Protein AF-A0A0R3R0D7-F1 (afdb_monomer_lite)

Sequence (125 aa):
MPSEALVPMPVLPQSGAIIVGPGAKKEAQLLGLGLVKLRSKQKDWLADAKKYAKEQSIKQVLLRQTLAHQQNQQKVAMYAQALSLMARVYIGSISFEVREEMIKNAFGVFGPIKSINMSWDAVTG

Secondary structure (DSSP, 8-state):
-PPPP-PPPP-PPP-S--PPPTT-HHHHHHTTTTPPPPPHHHHHHHHHHHHHHHHHHHHHHHHHHHHHHHHHHHHHHHHHHHHHHHT-----S--TT--HHHHHHHHGGGS----------TTT-

pLDDT: mean 82.54, std 12.94, range [49.66, 97.19]

Structure (mmCIF, N/CA/C/O backbone):
data_AF-A0A0R3R0D7-F1
#
_entry.id   AF-A0A0R3R0D7-F1
#
loop_
_atom_site.group_PDB
_atom_site.id
_atom_site.type_symbol
_atom_site.label_atom_id
_atom_site.label_alt_id
_atom_site.label_comp_id
_atom_site.label_asym_id
_atom_site.label_entity_id
_atom_site.label_seq_id
_atom_site.pdbx_PDB_ins_code
_atom_site.Cartn_x
_atom_site.Cartn_y
_atom_site.Cartn_z
_atom_site.occupancy
_atom_site.B_iso_or_equiv
_atom_site.auth_seq_id
_atom_site.auth_comp_id
_atom_site.auth_asym_id
_atom_site.auth_atom_id
_atom_site.pdbx_PDB_model_num
ATOM 1 N N . MET A 1 1 ? -2.205 -26.852 -87.633 1.00 49.66 1 MET A N 1
ATOM 2 C CA . MET A 1 1 ? -1.108 -26.142 -86.943 1.00 49.66 1 MET A CA 1
ATOM 3 C C . MET A 1 1 ? -1.154 -26.559 -85.476 1.00 49.66 1 MET A C 1
ATOM 5 O O . MET A 1 1 ? -2.224 -26.403 -84.898 1.00 49.66 1 MET A O 1
ATOM 9 N N . PRO A 1 2 ? -0.114 -27.189 -84.904 1.00 49.69 2 PRO A N 1
ATOM 10 C CA . PRO A 1 2 ? -0.152 -27.682 -83.527 1.00 49.69 2 PRO A CA 1
ATOM 11 C C . PRO A 1 2 ? 0.032 -26.531 -82.522 1.00 49.69 2 PRO A C 1
ATOM 13 O O . PRO A 1 2 ? 0.769 -25.587 -82.788 1.00 49.69 2 PRO A O 1
ATOM 16 N N . SER A 1 3 ? -0.669 -26.612 -81.389 1.00 58.59 3 SER A N 1
ATOM 17 C CA . SER A 1 3 ? -0.604 -25.656 -80.276 1.00 58.59 3 SER A CA 1
ATOM 18 C C . SER A 1 3 ? 0.716 -25.810 -79.520 1.00 58.59 3 SER A C 1
ATOM 20 O O . SER A 1 3 ? 1.000 -26.893 -79.010 1.00 58.59 3 SER A O 1
ATOM 22 N N . GLU A 1 4 ? 1.503 -24.737 -79.418 1.00 57.84 4 GLU A N 1
ATOM 23 C CA . GLU A 1 4 ? 2.690 -24.672 -78.557 1.00 57.84 4 GLU A CA 1
ATOM 24 C C . GLU A 1 4 ? 2.282 -24.862 -77.089 1.00 57.84 4 GLU A C 1
ATOM 26 O O . GLU A 1 4 ? 1.503 -24.088 -76.533 1.00 57.84 4 GLU A O 1
ATOM 31 N N . ALA A 1 5 ? 2.780 -25.923 -76.457 1.00 61.34 5 ALA A N 1
ATOM 32 C CA . ALA A 1 5 ? 2.612 -26.138 -75.029 1.00 61.34 5 ALA A CA 1
ATOM 33 C C . ALA A 1 5 ? 3.534 -25.181 -74.254 1.00 61.34 5 ALA A C 1
ATOM 35 O O . ALA A 1 5 ? 4.751 -25.210 -74.435 1.00 61.34 5 ALA A O 1
ATOM 36 N N . LEU A 1 6 ? 2.964 -24.351 -73.372 1.00 64.06 6 LEU A N 1
ATOM 37 C CA . LEU A 1 6 ? 3.726 -23.535 -72.422 1.00 64.06 6 LEU A CA 1
ATOM 38 C C . LEU A 1 6 ? 4.453 -24.448 -71.429 1.00 64.06 6 LEU A C 1
ATOM 40 O O . LEU A 1 6 ? 3.852 -24.970 -70.490 1.00 64.06 6 LEU A O 1
ATOM 44 N N . VAL A 1 7 ? 5.757 -24.622 -71.624 1.00 65.75 7 VAL A N 1
ATOM 45 C CA . VAL A 1 7 ? 6.623 -25.282 -70.646 1.00 65.75 7 VAL A CA 1
ATOM 46 C C . VAL A 1 7 ? 6.957 -24.262 -69.549 1.00 65.75 7 VAL A C 1
ATOM 48 O O . VAL A 1 7 ? 7.562 -23.231 -69.855 1.00 65.75 7 VAL A O 1
ATOM 51 N N . PRO A 1 8 ? 6.571 -24.491 -68.279 1.00 68.12 8 PRO A N 1
ATOM 52 C CA . PRO A 1 8 ? 6.941 -23.594 -67.192 1.00 68.12 8 PRO A CA 1
ATOM 53 C C . PRO A 1 8 ? 8.464 -23.592 -67.022 1.00 68.12 8 PRO A C 1
ATOM 55 O O . PRO A 1 8 ? 9.102 -24.645 -66.990 1.00 68.12 8 PRO A O 1
ATOM 58 N N . MET A 1 9 ? 9.051 -22.396 -66.935 1.00 72.31 9 MET A N 1
ATOM 59 C CA . MET A 1 9 ? 10.497 -22.238 -66.801 1.00 72.31 9 MET A CA 1
ATOM 60 C C . MET A 1 9 ? 10.989 -22.904 -65.498 1.00 72.31 9 MET A C 1
ATOM 62 O O . MET A 1 9 ? 10.406 -22.656 -64.438 1.00 72.31 9 MET A O 1
ATOM 66 N N . PRO A 1 10 ? 12.065 -23.715 -65.531 1.00 71.06 10 PRO A N 1
ATOM 67 C CA . PRO A 1 10 ? 12.638 -24.294 -64.322 1.00 71.06 10 PRO A CA 1
ATOM 68 C C . PRO A 1 10 ? 13.172 -23.194 -63.396 1.00 71.06 10 PRO A C 1
ATOM 70 O O . PRO A 1 10 ? 13.927 -22.322 -63.831 1.00 71.06 10 PRO A O 1
ATOM 73 N N . VAL A 1 11 ? 12.822 -23.252 -62.108 1.00 70.12 11 VAL A N 1
ATOM 74 C CA . VAL A 1 11 ? 13.397 -22.366 -61.087 1.00 70.12 11 VAL A CA 1
ATOM 75 C C . VAL A 1 11 ? 14.827 -22.824 -60.816 1.00 70.12 11 VAL A C 1
ATOM 77 O O . VAL A 1 11 ? 15.061 -23.788 -60.090 1.00 70.12 11 VAL A O 1
ATOM 80 N N . LEU A 1 12 ? 15.791 -22.155 -61.444 1.00 76.69 12 LEU A N 1
ATOM 81 C CA . LEU A 1 12 ? 17.206 -22.424 -61.219 1.00 76.69 12 LEU A CA 1
ATOM 82 C C . LEU A 1 12 ? 17.643 -21.852 -59.860 1.00 76.69 12 LEU A C 1
ATOM 84 O O . LEU A 1 12 ? 17.204 -20.759 -59.489 1.00 76.69 12 LEU A O 1
ATOM 88 N N . PRO A 1 13 ? 18.522 -22.547 -59.115 1.00 72.12 13 PRO A N 1
ATOM 89 C CA . PRO A 1 13 ? 19.100 -21.999 -57.897 1.00 72.12 13 PRO A CA 1
ATOM 90 C C . PRO A 1 13 ? 19.887 -20.733 -58.242 1.00 72.12 13 PRO A C 1
ATOM 92 O O . PRO A 1 13 ? 20.776 -20.746 -59.096 1.00 72.12 13 PRO A O 1
ATOM 95 N N . GLN A 1 14 ? 19.542 -19.624 -57.591 1.00 69.75 14 GLN A N 1
ATOM 96 C CA . GLN A 1 14 ? 20.222 -18.356 -57.813 1.00 69.75 14 GLN A CA 1
ATOM 97 C C . GLN A 1 14 ? 21.687 -18.476 -57.376 1.00 69.75 14 GLN A C 1
ATOM 99 O O . GLN A 1 14 ? 21.980 -18.745 -56.213 1.00 69.75 14 GLN A O 1
ATOM 104 N N . SER A 1 15 ? 22.602 -18.256 -58.318 1.00 71.94 15 SER A N 1
ATOM 105 C CA . SER A 1 15 ? 24.044 -18.226 -58.0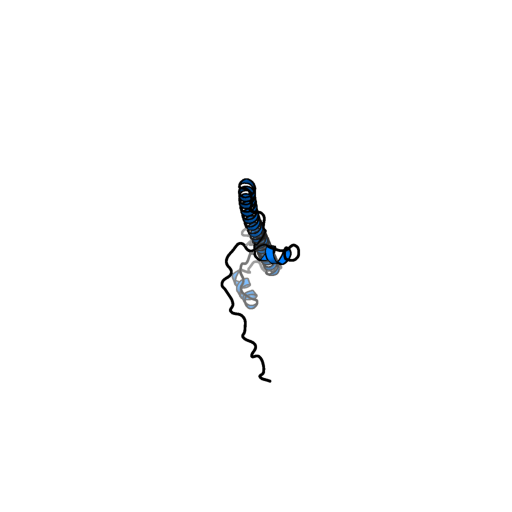78 1.00 71.94 15 SER A CA 1
ATOM 106 C C . SER A 1 15 ? 24.565 -16.814 -58.336 1.00 71.94 15 SER A C 1
ATOM 108 O O . SER A 1 15 ? 24.322 -16.248 -59.402 1.00 71.94 15 SER A O 1
ATOM 110 N N . GLY A 1 16 ? 25.250 -16.225 -57.352 1.00 69.88 16 GLY A N 1
ATOM 111 C CA . GLY A 1 16 ? 25.844 -14.887 -57.444 1.00 69.88 16 GLY A CA 1
ATOM 112 C C . GLY A 1 16 ? 25.332 -13.890 -56.401 1.00 69.88 16 GLY A C 1
ATOM 113 O O . GLY A 1 16 ? 24.434 -14.173 -55.609 1.00 69.88 16 GLY A O 1
ATOM 114 N N . ALA A 1 17 ? 25.945 -12.706 -56.374 1.00 66.81 17 ALA A N 1
ATOM 115 C CA . ALA A 1 17 ? 25.581 -11.651 -55.434 1.00 66.81 17 ALA A CA 1
ATOM 116 C C . ALA A 1 17 ? 24.242 -11.001 -55.825 1.00 66.81 17 ALA A C 1
ATOM 118 O O . ALA A 1 17 ? 24.078 -10.518 -56.944 1.00 66.81 17 ALA A O 1
ATOM 119 N N . ILE A 1 18 ? 23.297 -10.949 -54.884 1.00 69.75 18 ILE A N 1
ATOM 120 C CA . ILE A 1 18 ? 22.022 -10.245 -55.053 1.00 69.75 18 ILE A CA 1
ATOM 121 C C . ILE A 1 18 ? 22.280 -8.740 -54.925 1.00 69.75 18 ILE A C 1
ATOM 123 O O . ILE A 1 18 ? 22.661 -8.257 -53.858 1.00 69.75 18 ILE A O 1
ATOM 127 N N . ILE A 1 19 ? 22.073 -7.997 -56.014 1.00 72.25 19 ILE A N 1
ATOM 128 C CA . ILE A 1 19 ? 22.232 -6.540 -56.048 1.00 72.25 19 ILE A CA 1
ATOM 129 C C . ILE A 1 19 ? 20.854 -5.893 -55.945 1.00 72.25 19 ILE A C 1
ATOM 131 O O . ILE A 1 19 ? 19.948 -6.187 -56.722 1.00 72.25 19 ILE A O 1
ATOM 135 N N . VAL A 1 20 ? 20.697 -4.988 -54.983 1.00 74.75 20 VAL A N 1
ATOM 136 C CA . VAL A 1 20 ? 19.443 -4.270 -54.765 1.00 74.75 20 VAL A CA 1
ATOM 137 C C . VAL A 1 20 ? 19.339 -3.098 -55.741 1.00 74.75 20 VAL A C 1
ATOM 139 O O . VAL A 1 20 ? 20.165 -2.185 -55.709 1.00 74.75 20 VAL A O 1
ATOM 142 N N . GLY A 1 21 ? 18.309 -3.092 -56.588 1.00 72.75 21 GLY A N 1
ATOM 143 C CA . GLY A 1 21 ? 18.030 -1.969 -57.485 1.00 72.75 21 GLY A CA 1
ATOM 144 C C . GLY A 1 21 ? 17.575 -0.696 -56.740 1.00 72.75 21 GLY A C 1
ATOM 145 O O . GLY A 1 21 ? 17.087 -0.779 -55.609 1.00 72.75 21 GLY A O 1
ATOM 146 N N . PRO A 1 22 ? 17.659 0.499 -57.363 1.00 70.88 22 PRO A N 1
ATOM 147 C CA . PRO A 1 22 ? 17.327 1.781 -56.726 1.00 70.88 22 PRO A CA 1
ATOM 148 C C . PRO A 1 22 ? 15.916 1.882 -56.117 1.00 70.88 22 PRO A C 1
ATOM 150 O O . PRO A 1 22 ? 15.733 2.646 -55.170 1.00 70.88 22 PRO A O 1
ATOM 153 N N . GLY A 1 23 ? 14.948 1.107 -56.623 1.00 68.94 23 GLY A N 1
ATOM 154 C CA . GLY A 1 23 ? 13.559 1.068 -56.143 1.00 68.94 23 GLY A CA 1
ATOM 155 C C . GLY A 1 23 ? 13.287 0.095 -54.988 1.00 68.94 23 GLY A C 1
ATOM 156 O O . GLY A 1 23 ? 12.290 0.250 -54.294 1.00 68.94 23 GLY A O 1
ATOM 157 N N . ALA A 1 24 ? 14.183 -0.860 -54.718 1.00 68.31 24 ALA A N 1
ATOM 158 C CA . ALA A 1 24 ? 13.963 -1.911 -53.718 1.00 68.31 24 ALA A CA 1
ATOM 159 C C . ALA A 1 24 ? 14.556 -1.579 -52.336 1.00 68.31 24 ALA A C 1
ATOM 161 O O . ALA A 1 24 ? 14.601 -2.431 -51.457 1.00 68.31 24 ALA A O 1
ATOM 162 N N . LYS A 1 25 ? 15.005 -0.336 -52.103 1.00 64.50 25 LYS A N 1
ATOM 163 C CA . LYS A 1 25 ? 15.741 0.049 -50.884 1.00 64.50 25 LYS A CA 1
ATOM 164 C C . LYS A 1 25 ? 14.968 -0.207 -49.586 1.00 64.50 25 LYS A C 1
ATOM 166 O O . LYS A 1 25 ? 15.581 -0.630 -48.618 1.00 64.50 25 LYS A O 1
ATOM 171 N N . LYS A 1 26 ? 13.649 0.027 -49.554 1.00 63.38 26 LYS A N 1
ATOM 172 C CA . LYS A 1 26 ? 12.826 -0.184 -48.345 1.00 63.38 26 LYS A CA 1
ATOM 173 C C . LYS A 1 26 ? 12.644 -1.668 -48.017 1.00 63.38 26 LYS A C 1
ATOM 175 O O . LYS A 1 26 ? 12.854 -2.067 -46.877 1.00 63.38 26 LYS A O 1
ATOM 180 N N . GLU A 1 27 ? 12.295 -2.477 -49.014 1.00 65.25 27 GLU A N 1
ATOM 181 C CA . GLU A 1 27 ? 12.102 -3.923 -48.843 1.00 65.25 27 GLU A CA 1
ATOM 182 C C . GLU A 1 27 ? 13.429 -4.637 -48.583 1.00 65.25 27 GLU A C 1
ATOM 184 O O . GLU A 1 27 ? 13.528 -5.472 -47.691 1.00 65.25 27 GLU A O 1
ATOM 189 N N . ALA A 1 28 ? 14.490 -4.230 -49.277 1.00 64.06 28 ALA A N 1
ATOM 190 C CA . ALA A 1 28 ? 15.832 -4.729 -49.034 1.00 64.06 28 ALA A CA 1
ATOM 191 C C . ALA A 1 28 ? 16.332 -4.377 -47.630 1.00 64.06 28 ALA A C 1
ATOM 193 O O . ALA A 1 28 ? 16.881 -5.241 -46.957 1.00 64.06 28 ALA A O 1
ATOM 194 N N . GLN A 1 29 ? 16.075 -3.162 -47.138 1.00 63.78 29 GLN A N 1
ATOM 195 C CA . GLN A 1 29 ? 16.440 -2.770 -45.777 1.00 63.78 29 GLN A CA 1
ATOM 196 C C . GLN A 1 29 ? 15.701 -3.600 -44.715 1.00 63.78 29 GLN A C 1
ATOM 198 O O . GLN A 1 29 ? 16.302 -3.957 -43.702 1.00 63.78 29 GLN A O 1
ATOM 203 N N . LEU A 1 30 ? 14.436 -3.953 -44.969 1.00 64.69 30 LEU A N 1
ATOM 204 C CA . LEU A 1 30 ? 13.647 -4.856 -44.124 1.00 64.69 30 LEU A CA 1
ATOM 205 C C . LEU A 1 30 ? 14.197 -6.294 -44.147 1.00 64.69 30 LEU A C 1
ATOM 207 O O . LEU A 1 30 ? 14.253 -6.952 -43.113 1.00 64.69 30 LEU A O 1
ATOM 211 N N . LEU A 1 31 ? 14.671 -6.746 -45.311 1.00 67.75 31 LEU A N 1
ATOM 212 C CA . LEU A 1 31 ? 15.347 -8.033 -45.524 1.00 67.75 31 LEU A CA 1
ATOM 213 C C . LEU A 1 31 ? 16.833 -8.019 -45.108 1.00 67.75 31 LEU A C 1
ATOM 215 O O . LEU A 1 31 ? 17.548 -8.998 -45.313 1.00 67.75 31 LEU A O 1
ATOM 219 N N . GLY A 1 32 ? 17.327 -6.912 -44.544 1.00 66.00 32 GLY A N 1
ATOM 220 C CA . GLY A 1 32 ? 18.726 -6.736 -44.142 1.00 66.00 32 GLY A CA 1
ATOM 221 C C . GLY A 1 32 ? 19.726 -6.579 -45.299 1.00 66.00 32 GLY A C 1
ATOM 222 O O . GLY A 1 32 ? 20.928 -6.444 -45.064 1.00 66.00 32 GLY A O 1
ATOM 223 N N . LEU A 1 33 ? 19.249 -6.552 -46.542 1.00 66.31 33 LEU A N 1
ATOM 224 C CA . LEU A 1 33 ? 20.027 -6.332 -47.755 1.00 66.31 33 LEU A CA 1
ATOM 225 C C . LEU A 1 33 ? 20.319 -4.830 -47.927 1.00 66.31 33 LEU A C 1
ATOM 227 O O . LEU A 1 33 ? 19.419 -4.003 -48.046 1.00 66.31 33 LEU A O 1
ATOM 231 N N . GLY A 1 34 ? 21.602 -4.458 -47.941 1.00 63.00 34 GLY A N 1
ATOM 232 C CA . GLY A 1 34 ? 22.033 -3.064 -48.127 1.00 63.00 34 GLY A CA 1
ATOM 233 C C . GLY A 1 34 ? 22.115 -2.222 -46.847 1.00 63.00 34 GLY A C 1
ATOM 234 O O . GLY A 1 34 ? 22.386 -1.024 -46.923 1.00 63.00 34 GLY A O 1
ATOM 235 N N . LEU A 1 35 ? 21.941 -2.824 -45.664 1.00 63.78 35 LEU A N 1
ATOM 236 C CA . LEU A 1 35 ? 22.294 -2.161 -44.409 1.00 63.78 35 LEU A CA 1
ATOM 237 C C . LEU A 1 35 ? 23.815 -1.976 -44.326 1.00 63.78 35 LEU A C 1
ATOM 239 O O . LEU A 1 35 ? 24.587 -2.926 -44.475 1.00 63.78 35 LEU A O 1
ATOM 243 N N . VAL A 1 36 ? 24.251 -0.743 -44.056 1.00 70.50 36 VAL A N 1
ATOM 244 C CA . VAL A 1 36 ? 25.668 -0.443 -43.826 1.00 70.50 36 VAL A CA 1
ATOM 245 C C . VAL A 1 36 ? 26.142 -1.254 -42.622 1.00 70.50 36 VAL A C 1
ATOM 247 O O . VAL A 1 36 ? 25.601 -1.128 -41.521 1.00 70.50 36 VAL A O 1
ATOM 250 N N . LYS A 1 37 ? 27.165 -2.093 -42.8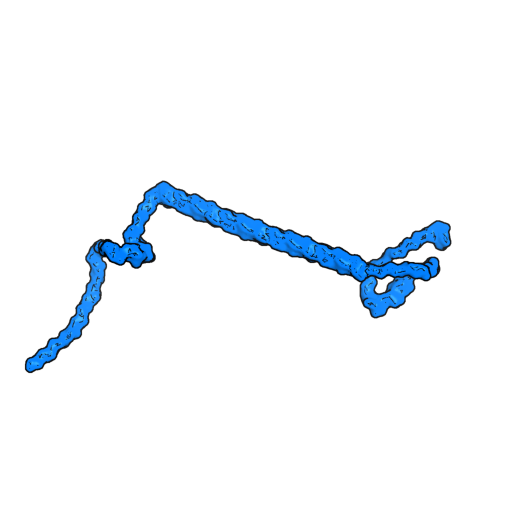21 1.00 76.12 37 LYS A N 1
ATOM 251 C CA . LYS A 1 37 ? 27.795 -2.827 -41.720 1.00 76.12 37 LYS A CA 1
ATOM 252 C C . LYS A 1 37 ? 28.336 -1.818 -40.709 1.00 76.12 37 LYS A C 1
ATOM 254 O O . LYS A 1 37 ? 29.135 -0.951 -41.061 1.00 76.12 37 LYS A O 1
ATOM 259 N N . LEU A 1 38 ? 27.909 -1.940 -39.453 1.00 75.81 38 LEU A N 1
ATOM 260 C CA . LEU A 1 38 ? 28.397 -1.066 -38.389 1.00 75.81 38 LEU A CA 1
ATOM 261 C C . LEU A 1 38 ? 29.918 -1.207 -38.251 1.00 75.81 38 LEU A C 1
ATOM 263 O O . LEU A 1 38 ? 30.439 -2.324 -38.150 1.00 75.81 38 LEU A O 1
ATOM 267 N N . ARG A 1 39 ? 30.614 -0.066 -38.189 1.00 84.50 39 ARG A N 1
ATOM 268 C CA . ARG A 1 39 ? 32.028 0.002 -37.787 1.00 84.50 39 ARG A CA 1
ATOM 269 C C . ARG A 1 39 ? 32.172 -0.471 -36.337 1.00 84.50 39 ARG A C 1
ATOM 271 O O . ARG A 1 39 ? 31.207 -0.373 -35.580 1.00 84.50 39 ARG A O 1
ATOM 278 N N . SER A 1 40 ? 33.354 -0.945 -35.933 1.00 88.44 40 SER A N 1
ATOM 279 C CA . SER A 1 40 ? 33.589 -1.477 -34.572 1.00 88.44 40 SER A CA 1
ATOM 280 C C . SER A 1 40 ? 33.084 -0.525 -33.484 1.00 88.44 40 SER A C 1
ATOM 282 O O . SER A 1 40 ? 32.187 -0.885 -32.733 1.00 88.44 40 SER A O 1
ATOM 284 N N . LYS A 1 41 ? 33.500 0.745 -33.541 1.00 92.31 41 LYS A N 1
ATOM 285 C CA . LYS A 1 41 ? 33.076 1.794 -32.602 1.00 92.31 41 LYS A CA 1
ATOM 286 C C . LYS A 1 41 ? 31.553 1.971 -32.512 1.00 92.31 41 LYS A C 1
ATOM 288 O O . LYS A 1 41 ? 31.022 2.250 -31.446 1.00 92.31 41 LYS A O 1
ATOM 293 N N . GLN A 1 42 ? 30.834 1.813 -33.628 1.00 88.62 42 GLN A N 1
ATOM 294 C CA . GLN A 1 42 ? 29.370 1.932 -33.641 1.00 88.62 42 GLN A CA 1
ATOM 295 C C . GLN A 1 42 ? 28.694 0.712 -33.003 1.00 88.62 42 GLN A C 1
ATOM 297 O O . GLN A 1 42 ? 27.611 0.848 -32.441 1.00 88.62 42 GLN A O 1
ATOM 302 N N . LYS A 1 43 ? 29.316 -0.473 -33.082 1.00 90.12 43 LYS A N 1
ATOM 303 C CA . LYS A 1 43 ? 28.839 -1.665 -32.371 1.00 90.12 43 LYS A CA 1
ATOM 304 C C . LYS A 1 43 ? 29.007 -1.502 -30.864 1.00 90.12 43 LYS A C 1
ATOM 306 O O . LYS A 1 43 ? 28.072 -1.828 -30.140 1.00 90.12 43 LYS A O 1
ATOM 311 N N . ASP A 1 44 ? 30.135 -0.945 -30.428 1.00 93.56 44 ASP A N 1
ATOM 312 C CA . ASP A 1 44 ? 30.413 -0.696 -29.009 1.00 93.56 44 ASP A CA 1
ATOM 313 C C . ASP A 1 44 ? 29.399 0.300 -28.429 1.00 93.56 44 ASP A C 1
ATOM 315 O O . ASP A 1 44 ? 28.699 -0.010 -27.469 1.00 93.56 44 ASP A O 1
ATOM 319 N N . TRP A 1 45 ? 29.181 1.433 -29.108 1.00 93.00 45 TRP A N 1
ATOM 320 C CA . TRP A 1 45 ? 28.151 2.404 -28.717 1.00 93.00 45 TRP A CA 1
ATOM 321 C C . TRP A 1 45 ? 26.743 1.809 -28.671 1.00 93.00 45 TRP A C 1
ATOM 323 O O . TRP A 1 45 ? 25.953 2.141 -27.789 1.00 93.00 45 TRP A O 1
ATOM 333 N N . LEU A 1 46 ? 26.407 0.924 -29.614 1.00 92.56 46 LEU A N 1
ATOM 334 C CA . LEU A 1 46 ? 25.115 0.244 -29.611 1.00 92.56 46 LEU A CA 1
ATOM 335 C C . LEU A 1 46 ? 24.989 -0.718 -28.422 1.00 92.56 46 LEU A C 1
ATOM 337 O O . LEU A 1 46 ? 23.901 -0.844 -27.858 1.00 92.56 46 LEU A O 1
ATOM 341 N N . ALA A 1 47 ? 26.068 -1.407 -28.049 1.00 94.25 47 ALA A N 1
ATOM 342 C CA . ALA A 1 47 ? 26.091 -2.285 -26.886 1.00 94.25 47 ALA A CA 1
ATOM 343 C C . ALA A 1 47 ? 25.884 -1.485 -25.591 1.00 94.25 47 ALA A C 1
ATOM 345 O O . ALA A 1 47 ? 25.014 -1.844 -24.793 1.00 94.25 47 ALA A O 1
ATOM 346 N N . ASP A 1 48 ? 26.586 -0.361 -25.442 1.00 96.00 48 ASP A N 1
ATOM 347 C CA . ASP A 1 48 ? 26.454 0.541 -24.295 1.00 96.00 48 ASP A CA 1
ATOM 348 C C . ASP A 1 48 ? 25.047 1.136 -24.202 1.00 96.00 48 ASP A C 1
ATOM 350 O O . ASP A 1 48 ? 24.409 1.076 -23.150 1.00 96.00 48 ASP A O 1
ATOM 354 N N . ALA A 1 49 ? 24.507 1.629 -25.320 1.00 96.38 49 ALA A N 1
ATOM 355 C CA . ALA A 1 49 ? 23.154 2.173 -25.373 1.00 96.38 49 ALA A CA 1
ATOM 356 C C . ALA A 1 49 ? 22.099 1.120 -24.998 1.00 96.38 49 ALA A C 1
ATOM 358 O O . ALA A 1 49 ? 21.173 1.408 -24.240 1.00 96.38 49 ALA A O 1
ATOM 359 N N . LYS A 1 50 ? 22.248 -0.125 -25.476 1.00 96.38 50 LYS A N 1
ATOM 360 C CA . LYS A 1 50 ? 21.355 -1.236 -25.108 1.00 96.38 50 LYS A CA 1
ATOM 361 C C . LYS A 1 50 ? 21.452 -1.578 -23.626 1.00 96.38 50 LYS A C 1
ATOM 363 O O . LYS A 1 50 ? 20.422 -1.835 -23.004 1.00 96.38 50 LYS A O 1
ATOM 368 N N . LYS A 1 51 ? 22.663 -1.607 -23.065 1.00 97.06 51 LYS A N 1
ATOM 369 C CA . LYS A 1 51 ? 22.881 -1.857 -21.636 1.00 97.06 51 LYS A CA 1
ATOM 370 C C . LYS A 1 51 ? 22.209 -0.771 -20.796 1.00 97.06 51 LYS A C 1
ATOM 372 O O . LYS A 1 51 ? 21.390 -1.095 -19.941 1.00 97.06 51 LYS A O 1
ATOM 377 N N . TYR A 1 52 ? 22.463 0.496 -21.121 1.00 97.00 52 TYR A N 1
ATOM 378 C CA . TYR A 1 52 ? 21.858 1.636 -20.439 1.00 97.00 52 TYR A CA 1
ATOM 379 C C . TYR A 1 52 ? 20.328 1.608 -20.519 1.00 97.00 52 TYR A C 1
ATOM 381 O O . TYR A 1 52 ? 19.654 1.735 -19.500 1.00 97.00 52 TYR A O 1
ATOM 389 N N . ALA A 1 53 ? 19.764 1.372 -21.708 1.00 97.19 53 ALA A N 1
ATOM 390 C CA . ALA A 1 53 ? 18.317 1.299 -21.891 1.00 97.19 53 ALA A CA 1
ATOM 391 C C . ALA A 1 53 ? 17.679 0.205 -21.016 1.00 97.19 53 ALA A C 1
ATOM 393 O O . ALA A 1 53 ? 16.644 0.441 -20.389 1.00 97.19 53 ALA A O 1
ATOM 394 N N . LYS A 1 54 ? 18.317 -0.970 -20.914 1.00 96.50 54 LYS A N 1
ATOM 395 C CA . LYS A 1 54 ? 17.866 -2.044 -20.017 1.00 96.50 54 LYS A CA 1
ATOM 396 C C . LYS A 1 54 ? 17.910 -1.606 -18.557 1.00 96.50 54 LYS A C 1
ATOM 398 O O . LYS A 1 54 ? 16.893 -1.706 -17.875 1.00 96.50 54 LYS A O 1
ATOM 403 N N . GLU A 1 55 ? 19.041 -1.087 -18.089 1.00 96.00 55 GLU A N 1
ATOM 404 C CA . GLU A 1 55 ? 19.207 -0.644 -16.699 1.00 96.00 55 GLU A CA 1
ATOM 405 C C . GLU A 1 55 ? 18.190 0.440 -16.314 1.00 96.00 55 GLU A C 1
ATOM 407 O O . GLU A 1 55 ? 17.568 0.355 -15.253 1.00 96.00 55 GLU A O 1
ATOM 412 N N . GLN A 1 56 ? 17.947 1.412 -17.201 1.00 96.62 56 GLN A N 1
ATOM 413 C CA . GLN A 1 56 ? 16.920 2.435 -16.995 1.00 96.62 56 GLN A CA 1
ATOM 414 C C . GLN A 1 56 ? 15.517 1.835 -16.922 1.00 96.62 56 GLN A C 1
ATOM 416 O O . GLN A 1 56 ? 14.755 2.188 -16.022 1.00 96.62 56 GLN A O 1
ATOM 421 N N . SER A 1 57 ? 15.179 0.905 -17.823 1.00 97.00 57 SER A N 1
ATOM 422 C CA . SER A 1 57 ? 13.858 0.268 -17.822 1.00 97.00 57 SER A CA 1
ATOM 423 C C . SER A 1 57 ? 13.598 -0.505 -16.525 1.00 97.00 57 SER A C 1
ATOM 425 O O . SER A 1 57 ? 12.547 -0.332 -15.910 1.00 97.00 57 SER A O 1
ATOM 427 N N . ILE A 1 58 ? 14.585 -1.270 -16.043 1.00 96.62 58 ILE A N 1
ATOM 428 C CA . ILE A 1 58 ? 14.493 -2.023 -14.786 1.00 96.62 58 ILE A CA 1
ATOM 429 C C . ILE A 1 58 ? 14.317 -1.058 -13.612 1.00 96.62 58 ILE A C 1
ATOM 431 O O . ILE A 1 58 ? 13.403 -1.225 -12.804 1.00 96.62 58 ILE A O 1
ATOM 435 N N . LYS A 1 59 ? 15.149 -0.012 -13.541 1.00 96.19 59 LYS A N 1
ATOM 436 C CA . LYS A 1 59 ? 15.085 0.989 -12.470 1.00 96.19 59 LYS A CA 1
ATOM 437 C C . LYS A 1 59 ? 13.729 1.690 -12.430 1.00 96.19 59 LYS A C 1
ATOM 439 O O . LYS A 1 59 ? 13.167 1.878 -11.354 1.00 96.19 59 LYS A O 1
ATOM 444 N N . GLN A 1 60 ? 13.195 2.068 -13.589 1.00 96.31 60 GLN A N 1
ATOM 445 C CA . GLN A 1 60 ? 11.915 2.759 -13.676 1.00 96.31 60 GLN A CA 1
ATOM 446 C C . GLN A 1 60 ? 10.746 1.856 -13.268 1.00 96.31 60 GLN A C 1
ATOM 448 O O . GLN A 1 60 ? 9.860 2.307 -12.541 1.00 96.31 60 GLN A O 1
ATOM 453 N N . VAL A 1 61 ? 10.743 0.594 -13.706 1.00 96.81 61 VAL A N 1
ATOM 454 C CA . VAL A 1 61 ? 9.716 -0.384 -13.317 1.00 96.81 61 VAL A CA 1
ATOM 455 C C . VAL A 1 61 ? 9.759 -0.631 -11.813 1.00 96.81 61 VAL A C 1
ATOM 457 O O . VAL A 1 61 ? 8.723 -0.534 -11.158 1.00 96.81 61 VAL A O 1
ATOM 460 N N . LEU A 1 62 ? 10.951 -0.851 -11.253 1.00 96.62 62 LEU A N 1
ATOM 461 C CA . LEU A 1 62 ? 11.117 -1.066 -9.819 1.00 96.62 62 LEU A CA 1
ATOM 462 C C . LEU A 1 62 ? 10.655 0.150 -9.008 1.00 96.62 62 LEU A C 1
ATOM 464 O O . LEU A 1 62 ? 9.898 -0.003 -8.057 1.00 96.62 62 LEU A O 1
ATOM 468 N N . LEU A 1 63 ? 11.042 1.366 -9.410 1.00 96.62 63 LEU A N 1
ATOM 469 C CA . LEU A 1 63 ? 10.605 2.592 -8.739 1.00 96.62 63 LEU A CA 1
ATOM 470 C C . LEU A 1 63 ? 9.077 2.714 -8.735 1.00 96.62 63 LEU A C 1
ATOM 472 O O . LEU A 1 63 ? 8.484 2.997 -7.697 1.00 96.62 63 LEU A O 1
ATOM 476 N N . ARG A 1 64 ? 8.429 2.470 -9.881 1.00 95.75 64 ARG A N 1
ATOM 477 C CA . ARG A 1 64 ? 6.963 2.497 -9.986 1.00 95.75 64 ARG A CA 1
ATOM 478 C C . ARG A 1 64 ? 6.313 1.444 -9.094 1.00 95.75 64 ARG A C 1
ATOM 480 O O . ARG A 1 64 ? 5.321 1.751 -8.439 1.00 95.75 64 ARG A O 1
ATOM 487 N N . GLN A 1 65 ? 6.880 0.241 -9.034 1.00 94.19 65 GLN A N 1
ATOM 488 C CA . GLN A 1 65 ? 6.392 -0.829 -8.168 1.00 94.19 65 GLN A CA 1
ATOM 489 C C . GLN A 1 65 ? 6.517 -0.454 -6.685 1.00 94.19 65 GLN A C 1
ATOM 491 O O . GLN A 1 65 ? 5.549 -0.601 -5.940 1.00 94.19 65 GLN A O 1
ATOM 496 N N . THR A 1 66 ? 7.661 0.093 -6.265 1.00 94.69 66 THR A N 1
ATOM 497 C CA . THR A 1 66 ? 7.885 0.548 -4.885 1.00 94.69 66 THR A CA 1
ATOM 498 C C . THR A 1 66 ? 6.925 1.671 -4.499 1.00 94.69 66 THR A C 1
ATOM 500 O O . THR A 1 66 ? 6.311 1.610 -3.436 1.00 94.69 66 THR A O 1
ATOM 503 N N . LEU A 1 67 ? 6.740 2.669 -5.369 1.00 94.81 67 LEU A N 1
ATOM 504 C CA . LEU A 1 67 ? 5.812 3.776 -5.123 1.00 94.81 67 LEU A CA 1
ATOM 505 C C . LEU A 1 67 ? 4.364 3.289 -5.016 1.00 94.81 67 LEU A C 1
ATOM 507 O O . LEU A 1 67 ? 3.655 3.682 -4.092 1.00 94.81 67 LEU A O 1
ATOM 511 N N . ALA A 1 68 ? 3.930 2.403 -5.915 1.00 94.31 68 ALA A N 1
ATOM 512 C CA . ALA A 1 68 ? 2.593 1.821 -5.859 1.00 94.31 68 ALA A CA 1
ATOM 513 C C . ALA A 1 68 ? 2.379 1.020 -4.565 1.00 94.31 68 ALA A C 1
ATOM 515 O O . ALA A 1 68 ? 1.334 1.145 -3.925 1.00 94.31 68 ALA A O 1
ATOM 516 N N . HIS A 1 69 ? 3.380 0.242 -4.144 1.00 93.94 69 HIS A N 1
ATOM 517 C CA . HIS A 1 69 ? 3.312 -0.518 -2.901 1.00 93.94 69 HIS A CA 1
ATOM 518 C C . HIS A 1 69 ? 3.227 0.398 -1.675 1.00 93.94 69 HIS A C 1
ATOM 520 O O . HIS A 1 69 ? 2.366 0.196 -0.819 1.00 93.94 69 HIS A O 1
ATOM 526 N N . GLN A 1 70 ? 4.057 1.444 -1.619 1.00 92.31 70 GLN A N 1
ATOM 527 C 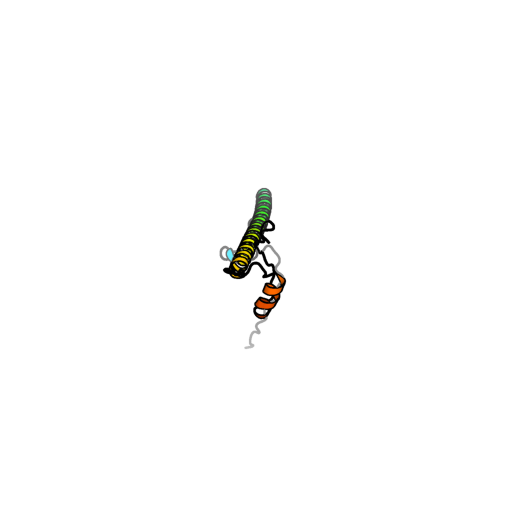CA . GLN A 1 70 ? 4.048 2.417 -0.529 1.00 92.31 70 GLN A CA 1
ATOM 528 C C . GLN A 1 70 ? 2.714 3.173 -0.452 1.00 92.31 70 GLN A C 1
ATOM 530 O O . GLN A 1 70 ? 2.136 3.287 0.628 1.00 92.31 70 GLN A O 1
ATOM 535 N N . GLN A 1 71 ? 2.183 3.639 -1.586 1.00 91.50 71 GLN A N 1
ATOM 536 C CA . GLN A 1 71 ? 0.879 4.306 -1.623 1.00 91.50 71 GLN A CA 1
ATOM 537 C C . GLN A 1 71 ? -0.252 3.376 -1.176 1.00 91.50 71 GLN A C 1
ATOM 539 O O . GLN A 1 71 ? -1.143 3.801 -0.441 1.00 91.50 71 GLN A O 1
ATOM 544 N N . ASN A 1 72 ? -0.223 2.106 -1.589 1.00 91.44 72 ASN A N 1
ATOM 545 C CA . ASN A 1 72 ? -1.233 1.142 -1.170 1.00 91.44 72 ASN A CA 1
ATOM 546 C C . ASN A 1 72 ? -1.162 0.871 0.339 1.00 91.44 72 ASN A C 1
ATOM 548 O O . ASN A 1 72 ? -2.191 0.899 1.009 1.00 91.44 72 ASN A O 1
ATOM 552 N N . GLN A 1 73 ? 0.041 0.686 0.894 1.00 89.88 73 GLN A N 1
ATOM 553 C CA . GLN A 1 73 ? 0.226 0.528 2.339 1.00 89.88 73 GLN A CA 1
ATOM 554 C C . GLN A 1 73 ? -0.294 1.743 3.121 1.00 89.88 73 GLN A C 1
ATOM 556 O O . GLN A 1 73 ? -1.007 1.569 4.107 1.00 89.88 73 GLN A O 1
ATOM 561 N N . GLN A 1 74 ? 0.000 2.966 2.668 1.00 89.38 74 GLN A N 1
ATOM 562 C CA . GLN A 1 74 ? -0.497 4.188 3.309 1.00 89.38 74 GLN A CA 1
ATOM 563 C C . GLN A 1 74 ? -2.024 4.285 3.267 1.00 89.38 74 GLN A C 1
ATOM 565 O O . GLN A 1 74 ? -2.641 4.593 4.286 1.00 89.38 74 GLN A O 1
ATOM 570 N N . LYS A 1 75 ? -2.651 3.973 2.124 1.00 91.06 75 LYS A N 1
ATOM 571 C CA . LYS A 1 75 ? -4.116 3.933 2.017 1.00 91.06 75 LYS A CA 1
ATOM 572 C C . LYS A 1 75 ? -4.716 2.919 2.984 1.00 91.06 75 LYS A C 1
ATOM 574 O O . LYS A 1 75 ? -5.639 3.264 3.712 1.00 91.06 75 LYS A O 1
ATOM 579 N N . VAL A 1 76 ? -4.184 1.697 3.027 1.00 91.81 76 VAL A N 1
ATOM 580 C CA . VAL A 1 76 ? -4.670 0.650 3.940 1.00 91.81 76 VAL A CA 1
ATOM 581 C C . VAL A 1 76 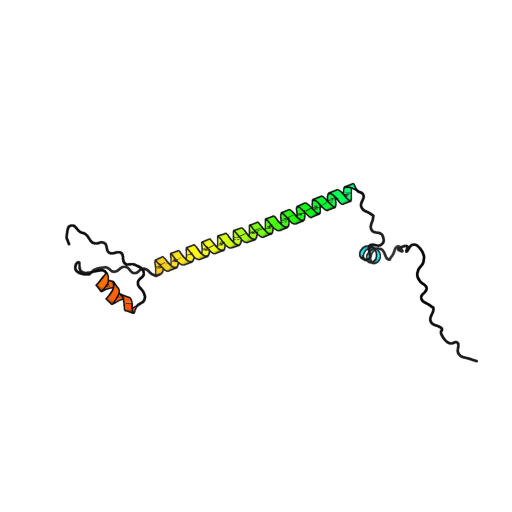? -4.534 1.089 5.399 1.00 91.81 76 VAL A C 1
ATOM 583 O O . VAL A 1 76 ? -5.487 0.947 6.164 1.00 91.81 76 VAL A O 1
ATOM 586 N N . ALA A 1 77 ? -3.398 1.680 5.780 1.00 90.06 77 ALA A N 1
ATOM 587 C CA . ALA A 1 77 ? -3.189 2.199 7.129 1.00 90.06 77 ALA A CA 1
ATOM 588 C C . ALA A 1 77 ? -4.191 3.313 7.482 1.00 90.06 77 ALA A C 1
ATOM 590 O O . ALA A 1 77 ? -4.786 3.284 8.558 1.00 90.06 77 ALA A O 1
ATOM 591 N N . MET A 1 78 ? -4.432 4.252 6.563 1.00 88.25 78 MET A N 1
ATOM 592 C CA . MET A 1 78 ? -5.410 5.327 6.748 1.00 88.25 78 MET A CA 1
ATOM 593 C C . MET A 1 78 ? -6.838 4.780 6.897 1.00 88.25 78 MET A C 1
ATOM 595 O O . MET A 1 78 ? -7.558 5.185 7.808 1.00 88.25 78 MET A O 1
ATOM 599 N N . TYR A 1 79 ? -7.242 3.823 6.054 1.00 86.06 79 TYR A N 1
ATOM 600 C CA . TYR A 1 79 ? -8.546 3.159 6.164 1.00 86.06 79 TYR A CA 1
ATOM 601 C C . TYR A 1 79 ? -8.706 2.427 7.500 1.00 86.06 79 TYR A C 1
ATOM 603 O O . TYR A 1 79 ? -9.750 2.542 8.141 1.00 86.06 79 TYR A O 1
ATOM 611 N N . ALA A 1 80 ? -7.672 1.712 7.949 1.00 86.50 80 ALA A N 1
ATOM 612 C CA . ALA A 1 80 ? -7.691 1.020 9.233 1.00 86.50 80 ALA A CA 1
ATOM 613 C C . ALA A 1 80 ? -7.829 1.997 10.415 1.00 86.50 80 ALA A C 1
ATOM 615 O O . ALA A 1 80 ? -8.600 1.737 11.340 1.00 86.50 80 ALA A O 1
ATOM 616 N N . GLN A 1 81 ? -7.132 3.139 10.373 1.00 86.06 81 GLN A N 1
ATOM 617 C CA . GLN A 1 81 ? -7.264 4.196 11.382 1.00 86.06 81 GLN A CA 1
ATOM 618 C C . GLN A 1 81 ? -8.672 4.802 11.395 1.00 86.06 81 GLN A C 1
ATOM 620 O O . GLN A 1 81 ? -9.271 4.920 12.463 1.00 86.06 81 GLN A O 1
ATOM 625 N N . ALA A 1 82 ? -9.226 5.131 10.224 1.00 83.62 82 ALA A N 1
ATOM 626 C CA . ALA A 1 82 ? -10.574 5.685 10.113 1.00 83.62 82 ALA A CA 1
ATOM 627 C C . ALA A 1 82 ? -11.632 4.709 10.653 1.00 83.62 82 ALA A C 1
ATOM 629 O O . ALA A 1 82 ? -12.483 5.104 11.448 1.00 83.62 82 ALA A O 1
ATOM 630 N N . LEU A 1 83 ? -11.539 3.421 10.304 1.00 83.56 83 LEU A N 1
ATOM 631 C CA . LEU A 1 83 ? -12.436 2.390 10.828 1.00 83.56 83 LEU A CA 1
ATOM 632 C C . LEU A 1 83 ? -12.323 2.261 12.354 1.00 83.56 83 LEU A C 1
ATOM 634 O O . LEU A 1 83 ? -13.337 2.136 13.033 1.00 83.56 83 LEU A O 1
ATOM 638 N N . SER A 1 84 ? -11.107 2.343 12.905 1.00 84.38 84 SER A N 1
ATOM 639 C CA . SER A 1 84 ? -10.896 2.300 14.356 1.00 84.38 84 SER A CA 1
ATOM 640 C C . SER A 1 84 ? -11.500 3.499 15.086 1.00 84.38 84 SER A C 1
ATOM 642 O O . SER A 1 84 ? -11.878 3.355 16.248 1.00 84.38 84 SER A O 1
ATOM 644 N N . LEU A 1 85 ? -11.565 4.668 14.445 1.00 82.94 85 LEU A N 1
ATOM 645 C CA . LEU A 1 85 ? -12.214 5.847 15.013 1.00 82.94 85 LEU A CA 1
ATOM 646 C C . LEU A 1 85 ? -13.741 5.701 14.984 1.00 82.94 85 LEU A C 1
ATOM 648 O O . LEU A 1 85 ? -14.403 6.014 15.966 1.00 82.94 85 LEU A O 1
ATOM 652 N N . MET A 1 86 ? -14.284 5.175 13.882 1.00 85.25 86 MET A N 1
ATOM 653 C CA . MET A 1 86 ? -15.724 4.945 13.704 1.00 85.25 86 MET A CA 1
ATOM 654 C C . MET A 1 86 ? -16.260 3.819 14.603 1.00 85.25 86 MET A C 1
ATOM 656 O O . MET A 1 86 ? -17.410 3.860 15.025 1.00 85.25 86 MET A O 1
ATOM 660 N N . ALA A 1 87 ? -15.433 2.822 14.928 1.00 88.88 87 ALA A N 1
ATOM 661 C CA . ALA A 1 87 ? -15.792 1.674 15.765 1.00 88.88 87 ALA A CA 1
ATOM 662 C C . ALA A 1 87 ? -15.623 1.929 17.278 1.00 88.88 87 ALA A C 1
ATOM 664 O O . ALA A 1 87 ? -15.440 0.985 18.050 1.00 88.88 87 ALA A O 1
ATOM 665 N N . ARG A 1 88 ? -15.643 3.194 17.714 1.00 90.56 88 ARG A N 1
ATOM 666 C CA . ARG A 1 88 ? -15.501 3.576 19.122 1.00 90.56 88 ARG A CA 1
ATOM 667 C C . ARG A 1 88 ? -16.732 4.344 19.591 1.00 90.56 88 ARG A C 1
ATOM 669 O O . ARG A 1 88 ? -17.095 5.358 19.008 1.00 90.56 88 ARG A O 1
ATOM 676 N N . VAL A 1 89 ? -17.342 3.873 20.676 1.00 90.50 89 VAL A N 1
ATOM 677 C CA . VAL A 1 89 ? -18.499 4.509 21.320 1.00 90.50 89 VAL A CA 1
ATOM 678 C C . VAL A 1 89 ? -18.080 5.016 22.696 1.00 90.50 89 VAL A C 1
ATOM 680 O O . VAL A 1 89 ? -17.366 4.324 23.422 1.00 90.50 89 VAL A O 1
ATOM 683 N N . TYR A 1 90 ? -18.513 6.227 23.044 1.00 91.75 90 TYR A N 1
ATOM 684 C CA . TYR A 1 90 ? -18.314 6.810 24.369 1.00 91.75 90 TYR A CA 1
ATOM 685 C C . TYR A 1 90 ? -19.612 6.717 25.161 1.00 91.75 90 TYR A C 1
ATOM 687 O O . TYR A 1 90 ? -20.675 7.089 24.666 1.00 91.75 90 TYR A O 1
ATOM 695 N N . ILE A 1 91 ? -19.514 6.218 26.389 1.00 88.94 91 ILE A N 1
ATOM 696 C CA . ILE A 1 91 ? -20.653 6.017 27.283 1.00 88.94 91 ILE A CA 1
ATOM 697 C C . ILE A 1 91 ? -20.456 6.955 28.472 1.00 88.94 91 ILE A C 1
ATOM 699 O O . ILE A 1 91 ? -19.469 6.838 29.195 1.00 88.94 91 ILE A O 1
ATOM 703 N N . GLY A 1 92 ? -21.369 7.913 28.629 1.00 90.69 92 GLY A N 1
ATOM 704 C CA . GLY A 1 92 ? -21.404 8.844 29.757 1.00 90.69 92 GLY A CA 1
ATOM 705 C C . GLY A 1 92 ? -22.442 8.439 30.801 1.00 90.69 92 GLY A C 1
ATOM 706 O O . GLY A 1 92 ? -23.234 7.527 30.571 1.00 90.69 92 GLY A O 1
ATOM 707 N N . SER A 1 93 ? -22.444 9.143 31.937 1.00 88.44 93 SER A N 1
ATOM 708 C CA . SER A 1 93 ? -23.440 8.976 33.011 1.00 88.44 93 SER A CA 1
ATOM 709 C C . SER A 1 93 ? -23.611 7.526 33.478 1.00 88.44 93 SER A C 1
ATOM 711 O O . SER A 1 93 ? -24.717 7.061 33.745 1.00 88.44 93 SER A O 1
ATOM 713 N N . ILE A 1 94 ? -22.494 6.807 33.553 1.00 88.44 94 ILE A N 1
ATOM 714 C CA . ILE A 1 94 ? -22.434 5.430 34.023 1.00 88.44 94 ILE A CA 1
ATOM 715 C C . ILE A 1 94 ? -22.239 5.411 35.545 1.00 88.44 94 ILE A C 1
ATOM 717 O O . ILE A 1 94 ? -21.482 6.220 36.079 1.00 88.44 94 ILE A O 1
ATOM 721 N N . SER A 1 95 ? -22.939 4.515 36.246 1.00 85.94 95 SER A N 1
ATOM 722 C CA . SER A 1 95 ? -22.776 4.361 37.699 1.00 85.94 95 SER A CA 1
ATOM 723 C C . SER A 1 95 ? -21.370 3.854 38.042 1.00 85.94 95 SER A C 1
ATOM 725 O O . SER A 1 95 ? -20.812 3.031 37.313 1.00 85.94 95 SER A O 1
ATOM 727 N N . PHE A 1 96 ? -20.824 4.308 39.174 1.00 82.31 96 PHE A N 1
ATOM 728 C CA . PHE A 1 96 ? -19.506 3.907 39.681 1.00 82.31 96 PHE A CA 1
ATOM 729 C C . PHE A 1 96 ? -19.400 2.404 39.965 1.00 82.31 96 PHE A C 1
ATOM 731 O O . PHE A 1 96 ? -18.316 1.842 39.922 1.00 82.31 96 PHE A O 1
ATOM 738 N N . GLU A 1 97 ? -20.519 1.726 40.203 1.00 85.50 97 GLU A N 1
ATOM 739 C CA . GLU A 1 97 ? -20.540 0.282 40.465 1.00 85.50 97 GLU A CA 1
ATOM 740 C C . GLU A 1 97 ? -20.393 -0.560 39.188 1.00 85.50 97 GLU A C 1
ATOM 742 O O . GLU A 1 97 ? -20.186 -1.776 39.248 1.00 85.50 97 GLU A O 1
ATOM 747 N N . VAL A 1 98 ? -20.513 0.058 38.007 1.00 88.69 98 VAL A N 1
ATOM 748 C CA . VAL A 1 98 ? -20.486 -0.672 36.742 1.00 88.69 98 VAL A CA 1
ATOM 749 C C . VAL A 1 98 ? -19.062 -1.093 36.398 1.00 88.69 98 VAL A C 1
ATOM 751 O O . VAL A 1 98 ? -18.139 -0.288 36.313 1.00 88.69 98 VAL A O 1
ATOM 754 N N . ARG A 1 99 ? -18.906 -2.391 36.141 1.00 88.69 99 ARG A N 1
ATOM 755 C CA . ARG A 1 99 ? -17.638 -3.031 35.778 1.00 88.69 99 ARG A CA 1
ATOM 756 C C . ARG A 1 99 ? -17.586 -3.319 34.280 1.00 88.69 99 ARG A C 1
ATOM 758 O O . ARG A 1 99 ? -18.616 -3.411 33.610 1.00 88.69 99 ARG A O 1
ATOM 765 N N . GLU A 1 100 ? -16.376 -3.555 33.776 1.00 89.19 100 GLU A N 1
ATOM 766 C CA . GLU A 1 100 ? -16.132 -3.883 32.366 1.00 89.19 100 GLU A CA 1
ATOM 767 C C . GLU A 1 100 ? -16.972 -5.079 31.877 1.00 89.19 100 GLU A C 1
ATOM 769 O O . GLU A 1 100 ? -17.503 -5.038 30.769 1.00 89.19 100 GLU A O 1
ATOM 774 N N . GLU A 1 101 ? -17.151 -6.122 32.698 1.00 90.81 101 GLU A N 1
ATOM 775 C CA . GLU A 1 101 ? -17.969 -7.289 32.328 1.00 90.81 101 GLU A CA 1
ATOM 776 C C . GLU A 1 101 ? -19.431 -6.940 32.056 1.00 90.81 101 GLU A C 1
ATOM 778 O O . GLU A 1 101 ? -20.023 -7.452 31.108 1.00 90.81 101 GLU A O 1
ATOM 783 N N . MET A 1 102 ? -20.017 -6.042 32.849 1.00 91.38 102 MET A N 1
ATOM 784 C CA . MET A 1 102 ? -21.416 -5.666 32.673 1.00 91.38 102 MET A CA 1
ATOM 785 C C . MET A 1 102 ? -21.609 -4.892 31.364 1.00 91.38 102 MET A C 1
ATOM 787 O O . MET A 1 102 ? -22.583 -5.123 30.648 1.00 91.38 102 MET A O 1
ATOM 791 N N . ILE A 1 103 ? -20.628 -4.059 30.993 1.00 92.25 103 ILE A N 1
ATOM 792 C CA . ILE A 1 103 ? -20.583 -3.401 29.680 1.00 92.25 103 ILE A CA 1
ATOM 793 C C . ILE A 1 103 ? -20.395 -4.426 28.558 1.00 92.25 103 ILE A C 1
ATOM 795 O O . ILE A 1 103 ? -21.089 -4.339 27.546 1.00 92.25 103 ILE A O 1
ATOM 799 N N . LYS A 1 104 ? -19.523 -5.430 28.729 1.00 92.44 104 LYS A N 1
ATOM 800 C CA . LYS A 1 104 ? -19.350 -6.496 27.728 1.00 92.44 104 LYS A CA 1
ATOM 801 C C . LYS A 1 104 ? -20.637 -7.264 27.471 1.00 92.44 104 LYS A C 1
ATOM 803 O O . LYS A 1 104 ? -20.990 -7.477 26.316 1.00 92.44 104 LYS A O 1
ATOM 808 N N . ASN A 1 105 ? -21.347 -7.635 28.530 1.00 93.69 105 ASN A N 1
ATOM 809 C CA . ASN A 1 105 ? -22.601 -8.371 28.419 1.00 93.69 105 ASN A CA 1
ATOM 810 C C . ASN A 1 105 ? -23.699 -7.519 27.769 1.00 93.69 105 ASN A C 1
ATOM 812 O O . ASN A 1 105 ? -24.399 -8.001 26.883 1.00 93.69 105 ASN A O 1
ATOM 816 N N . ALA A 1 106 ? -23.814 -6.244 28.153 1.00 92.69 106 ALA A N 1
ATOM 817 C CA . ALA A 1 106 ? -24.822 -5.342 27.600 1.00 92.69 106 ALA A CA 1
ATOM 818 C C . ALA A 1 106 ? -24.579 -5.002 26.119 1.00 92.69 106 ALA A C 1
ATOM 820 O O . ALA A 1 106 ? -25.524 -4.972 25.334 1.00 92.69 106 ALA A O 1
ATOM 821 N N . PHE A 1 107 ? -23.325 -4.757 25.719 1.00 93.31 107 PHE A N 1
ATOM 822 C CA . PHE A 1 107 ? -22.988 -4.354 24.349 1.00 93.31 107 PHE A CA 1
ATOM 823 C C . PHE A 1 107 ? -22.621 -5.520 23.423 1.00 93.31 107 PHE A C 1
ATOM 825 O O . PHE A 1 107 ? -22.585 -5.336 22.207 1.00 93.31 107 PHE A O 1
ATOM 832 N N . GLY A 1 108 ? -22.396 -6.722 23.961 1.00 94.00 108 GLY A N 1
ATOM 833 C CA . GLY A 1 108 ? -22.015 -7.902 23.181 1.00 94.00 108 GLY A CA 1
ATOM 834 C C . GLY A 1 108 ? -23.054 -8.314 22.136 1.00 94.00 108 GLY A C 1
ATOM 835 O O . GLY A 1 108 ? -22.698 -8.887 21.109 1.00 94.00 108 GLY A O 1
ATOM 836 N N . VAL A 1 109 ? -24.325 -7.950 22.340 1.00 95.94 109 VAL A N 1
ATOM 837 C CA . VAL A 1 109 ? -25.405 -8.170 21.362 1.00 95.94 109 VAL A CA 1
ATOM 838 C C . VAL A 1 109 ? -25.224 -7.365 20.070 1.00 95.94 109 VAL A C 1
ATOM 840 O O . VAL A 1 109 ? -25.738 -7.766 19.030 1.00 95.94 109 VAL A O 1
ATOM 843 N N . PHE A 1 110 ? -24.485 -6.252 20.111 1.00 93.50 110 PHE A N 1
ATOM 844 C CA . PHE A 1 110 ? -24.232 -5.395 18.947 1.00 93.50 110 PHE A CA 1
ATOM 845 C C . PHE A 1 110 ? -22.970 -5.792 18.172 1.00 93.50 110 PHE A C 1
ATOM 847 O O . PHE A 1 110 ? -22.729 -5.273 17.083 1.00 93.50 110 PHE A O 1
ATOM 854 N N . GLY A 1 111 ? -22.169 -6.713 18.710 1.00 92.25 111 GLY A N 1
ATOM 855 C CA . GLY A 1 111 ? -20.981 -7.238 18.053 1.00 92.25 111 GLY A CA 1
ATOM 856 C C . GLY A 1 111 ? -19.822 -7.514 19.012 1.00 92.25 111 GLY A C 1
ATOM 857 O O . GLY A 1 111 ? -19.886 -7.203 20.203 1.00 92.25 111 GLY A O 1
ATOM 858 N N . PRO A 1 112 ? -18.730 -8.105 18.496 1.00 92.94 112 PRO A N 1
ATOM 859 C CA . PRO A 1 112 ? -17.559 -8.426 19.298 1.00 92.94 112 PRO A CA 1
ATOM 860 C C . PRO A 1 112 ? -16.852 -7.154 19.779 1.00 92.94 112 PRO A C 1
ATOM 862 O O . PRO A 1 112 ? -16.470 -6.288 18.990 1.00 92.94 112 PRO A O 1
ATOM 865 N N . ILE A 1 113 ? -16.623 -7.071 21.088 1.00 93.81 113 ILE A N 1
ATOM 866 C CA . ILE A 1 113 ? -15.954 -5.932 21.719 1.00 93.81 113 ILE A CA 1
ATOM 867 C C . ILE A 1 113 ? -14.448 -6.194 21.757 1.00 93.81 113 ILE A C 1
ATOM 869 O O . ILE A 1 113 ? -13.988 -7.144 22.388 1.00 93.81 113 ILE A O 1
ATOM 873 N N . LYS A 1 114 ? -13.670 -5.336 21.088 1.00 92.00 114 LYS A N 1
ATOM 874 C CA . LYS A 1 114 ? -12.207 -5.478 20.985 1.00 92.00 114 LYS A CA 1
ATOM 875 C C . LYS A 1 114 ? -11.475 -5.079 22.266 1.00 92.00 114 LYS A C 1
ATOM 877 O O . LYS A 1 114 ? -10.536 -5.753 22.676 1.00 92.00 114 LYS A O 1
ATOM 882 N N . SER A 1 115 ? -11.864 -3.959 22.862 1.00 91.06 115 SER A N 1
ATOM 883 C CA . SER A 1 115 ? -11.291 -3.455 24.106 1.00 91.06 115 SER A CA 1
ATOM 884 C C . SER A 1 115 ? -12.241 -2.459 24.755 1.00 91.06 115 SER A C 1
ATOM 886 O O . SER A 1 115 ? -13.041 -1.814 24.078 1.00 91.06 115 SER A O 1
ATOM 888 N N . ILE A 1 116 ? -12.135 -2.329 26.073 1.00 91.00 116 ILE A N 1
ATOM 889 C CA . ILE A 1 116 ? -12.835 -1.319 26.861 1.00 91.00 116 ILE A CA 1
ATOM 890 C C . ILE A 1 116 ? -11.772 -0.547 27.640 1.00 91.00 116 ILE A C 1
AT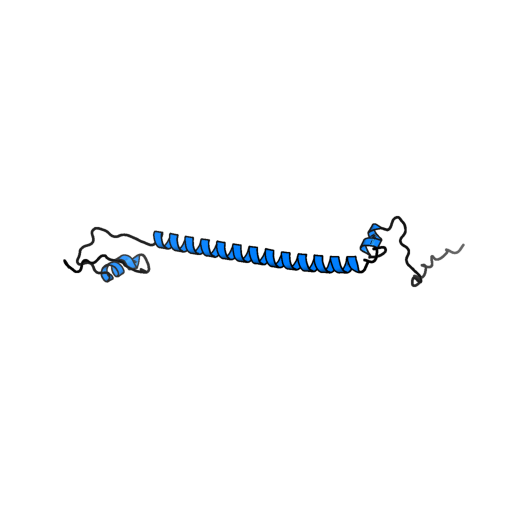OM 892 O O . ILE A 1 116 ? -10.798 -1.119 28.121 1.00 91.00 116 ILE A O 1
ATOM 896 N N . ASN A 1 117 ? -11.930 0.770 27.719 1.00 89.69 117 ASN A N 1
ATOM 897 C CA . ASN A 1 117 ? -11.091 1.631 28.542 1.00 89.69 117 ASN A CA 1
ATOM 898 C C . ASN A 1 117 ? -12.026 2.455 29.430 1.00 89.69 117 ASN A C 1
ATOM 900 O O . ASN A 1 117 ? -12.743 3.317 28.924 1.00 89.69 117 ASN A O 1
ATOM 904 N N . MET A 1 118 ? -12.061 2.126 30.721 1.00 86.12 118 MET A N 1
ATOM 905 C CA . MET A 1 118 ? -12.825 2.848 31.736 1.00 86.12 118 MET A CA 1
ATOM 906 C C . MET A 1 118 ? -11.843 3.586 32.643 1.00 86.12 118 MET A C 1
ATOM 908 O O . MET A 1 118 ? -10.895 2.985 33.148 1.00 86.12 118 MET A O 1
ATOM 912 N N . SER A 1 119 ? -12.058 4.886 32.844 1.00 73.88 119 SER A N 1
ATOM 913 C CA . SER A 1 119 ? -11.340 5.661 33.854 1.00 73.88 119 SER A CA 1
ATOM 914 C C . SER A 1 119 ? -11.898 5.294 35.227 1.00 73.88 119 SER A C 1
ATOM 916 O O . SER A 1 119 ? -12.927 5.825 35.639 1.00 73.88 119 SER A O 1
ATOM 918 N N . TRP A 1 120 ? -11.258 4.345 35.901 1.00 69.69 120 TRP A N 1
ATOM 919 C CA . TRP A 1 120 ? -11.541 4.039 37.299 1.00 69.69 120 TRP A CA 1
ATOM 920 C C . TRP A 1 120 ? -10.659 4.918 38.188 1.00 69.69 120 TRP A C 1
ATOM 922 O O . TRP A 1 120 ? -9.435 4.883 38.048 1.00 69.69 120 TRP A O 1
ATOM 932 N N . ASP A 1 121 ? -11.263 5.697 39.086 1.00 66.50 121 ASP A N 1
ATOM 933 C CA . ASP A 1 121 ? -10.523 6.362 40.159 1.00 66.50 121 ASP A CA 1
ATOM 934 C C . ASP A 1 121 ? -10.421 5.415 41.361 1.00 66.50 121 ASP A C 1
ATOM 936 O O . ASP A 1 121 ? -11.421 5.056 41.977 1.00 66.50 121 ASP A O 1
ATOM 940 N N . ALA A 1 122 ? -9.199 4.993 41.683 1.00 63.38 122 ALA A N 1
ATOM 941 C CA . ALA A 1 122 ? -8.931 4.078 42.789 1.00 63.38 122 ALA A CA 1
ATOM 942 C C . ALA A 1 122 ? -8.969 4.756 44.171 1.00 63.38 122 ALA A C 1
ATOM 944 O O . ALA A 1 122 ? -8.886 4.059 45.177 1.00 63.38 122 ALA A O 1
ATOM 945 N N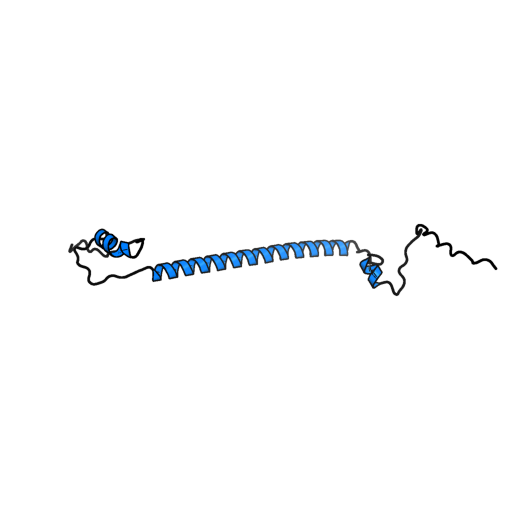 . VAL A 1 123 ? -9.054 6.091 44.238 1.00 59.91 123 VAL A N 1
ATOM 946 C CA . VAL A 1 123 ? -9.014 6.844 45.504 1.00 59.91 123 VAL A CA 1
ATOM 947 C C . VAL A 1 123 ? -10.407 7.023 46.118 1.00 59.91 123 VAL A C 1
ATOM 949 O O . VAL A 1 123 ? -10.522 7.178 47.332 1.00 59.91 123 VAL A O 1
ATOM 952 N N . THR A 1 124 ? -11.466 6.978 45.306 1.00 60.94 124 THR A N 1
ATOM 953 C CA . THR A 1 124 ? -12.858 7.195 45.743 1.00 60.94 124 THR A CA 1
ATOM 954 C C . THR A 1 124 ? -13.800 6.008 45.497 1.00 60.94 124 THR A C 1
ATOM 956 O O . THR A 1 124 ? -14.994 6.131 45.771 1.00 60.94 124 THR A O 1
ATOM 959 N N . GLY A 1 125 ? -13.280 4.877 45.003 1.00 53.09 125 GLY A N 1
ATOM 960 C CA . GLY A 1 125 ? -14.040 3.659 44.683 1.00 53.09 125 GLY A CA 1
ATOM 961 C C . GLY A 1 125 ? -13.995 2.575 45.751 1.00 53.09 125 GLY A C 1
ATOM 962 O O . GLY A 1 125 ? -12.911 2.373 46.342 1.00 53.09 125 GLY A O 1
#

InterPro domains:
  IPR000504 RNA recognition motif domain [PF00076] (89-123)
  IPR012677 Nucleotide-binding alpha-beta plait domain superfamily [G3DSA:3.30.70.330] (52-125)
  IPR035979 RNA-binding domain superfamily [SSF54928] (86-125)
  IPR051974 Poly(U)-binding-splicing regulator [PTHR47330] (8-124)

Foldseek 3Di:
DDDDDDDPDDPDDDDDDDDDDPVCVVVCVVVVHPPDDDDPVRVVVVVVVVVVVVVVVVVVVVVVVVVVVVVVVVVVVVVVVVVVVVPDDDDPPDDLPDDPVVVCVVCPVVHDDPDDDDPRDPVPD

Radius of gyration: 41.41 Å; chains: 1; bounding box: 59×37×133 Å

Organism: NCBI:txid42155